Protein AF-A0A6M0G1L9-F1 (afdb_monomer)

pLDDT: mean 76.43, std 18.0, range [28.03, 91.69]

Foldseek 3Di:
DDDDDDDDDPDPPQAEDEDDDLPDDAPVNSLCCLQPVDAANHEYEEEAPVSRDDLVCLQCVVVSVVVSCVNRNYHYDYDHPDCSNCPVVCVPDDDDDDDDD

Solvent-accessible surface area (backbone atoms only — not comparable to full-atom values): 6478 Å² total; per-residue (Å²): 143,88,85,87,83,91,80,96,66,104,60,93,70,68,44,72,47,82,58,61,70,86,78,77,61,50,61,71,60,52,53,47,43,58,69,73,69,52,61,66,55,20,42,34,39,37,42,47,63,63,85,48,44,57,73,79,48,29,52,49,42,57,59,55,51,58,51,45,31,71,74,43,47,38,46,80,49,74,50,73,88,52,63,56,43,48,65,91,49,61,90,79,60,79,86,87,76,74,84,87,124

Structure (mmCIF, N/CA/C/O backbone):
data_AF-A0A6M0G1L9-F1
#
_entry.id   AF-A0A6M0G1L9-F1
#
loop_
_atom_site.group_PDB
_atom_site.id
_atom_site.type_symbol
_atom_site.label_atom_id
_atom_site.label_alt_id
_atom_site.label_comp_id
_atom_site.label_asym_id
_atom_site.label_entity_id
_atom_site.label_seq_id
_atom_site.pdbx_PDB_ins_code
_atom_site.Cartn_x
_atom_site.Cartn_y
_atom_site.Cartn_z
_atom_site.occupancy
_atom_site.B_iso_or_equiv
_atom_site.auth_seq_id
_atom_site.auth_comp_id
_atom_site.auth_asym_id
_atom_site.auth_atom_id
_atom_site.pdbx_PDB_model_num
ATOM 1 N N . LEU A 1 1 ? -16.594 11.998 -11.268 1.00 33.12 1 LEU A N 1
ATOM 2 C CA . LEU A 1 1 ? -18.010 12.161 -10.863 1.00 33.12 1 LEU A CA 1
ATOM 3 C C . LEU A 1 1 ? -18.470 10.859 -10.223 1.00 33.12 1 LEU A C 1
ATOM 5 O O . LEU A 1 1 ? -18.814 9.957 -10.966 1.00 33.12 1 LEU A O 1
ATOM 9 N N . PHE A 1 2 ? -18.453 10.742 -8.897 1.00 28.03 2 PHE A N 1
ATOM 10 C CA . PHE A 1 2 ? -19.457 9.950 -8.180 1.00 28.03 2 PHE A CA 1
ATOM 11 C C . PHE A 1 2 ? -19.496 10.394 -6.714 1.00 28.03 2 PHE A C 1
ATOM 13 O O . PHE A 1 2 ? -18.460 10.549 -6.075 1.00 28.03 2 PHE A O 1
ATOM 20 N N . TRP A 1 3 ? -20.708 10.670 -6.243 1.00 29.06 3 TRP A N 1
ATOM 21 C CA . TRP A 1 3 ? -21.085 11.037 -4.882 1.00 29.06 3 TRP A CA 1
ATOM 22 C C . TRP A 1 3 ? -22.012 9.937 -4.386 1.00 29.06 3 TRP A C 1
ATOM 24 O O . TRP A 1 3 ? -22.927 9.576 -5.123 1.00 29.06 3 TRP A O 1
ATOM 34 N N . LEU A 1 4 ? -21.819 9.448 -3.163 1.00 39.53 4 LEU A N 1
ATOM 35 C CA . LEU A 1 4 ? -22.878 8.798 -2.396 1.00 39.53 4 LEU A CA 1
ATOM 36 C C . LEU A 1 4 ? -22.671 9.120 -0.916 1.00 39.53 4 LEU A C 1
ATOM 38 O O . LEU A 1 4 ? -21.708 8.682 -0.295 1.00 39.53 4 LEU A O 1
ATOM 42 N N . ALA A 1 5 ? -23.588 9.927 -0.388 1.00 45.31 5 ALA A N 1
ATOM 43 C CA . ALA A 1 5 ? -23.788 10.126 1.035 1.00 45.31 5 ALA A CA 1
ATOM 44 C C . ALA A 1 5 ? -24.991 9.298 1.525 1.00 45.31 5 ALA A C 1
ATOM 46 O O . ALA A 1 5 ? -25.953 9.120 0.782 1.00 45.31 5 ALA A O 1
ATOM 47 N N . SER A 1 6 ? -24.904 8.932 2.809 1.00 47.38 6 SER A N 1
ATOM 48 C CA . SER A 1 6 ? -25.958 8.694 3.815 1.00 47.38 6 SER A CA 1
ATOM 49 C C . SER A 1 6 ? -26.863 7.446 3.775 1.00 47.38 6 SER A C 1
ATOM 51 O O . SER A 1 6 ? -27.425 7.058 2.756 1.00 47.38 6 SER A O 1
ATOM 53 N N . GLY A 1 7 ? -27.095 6.898 4.982 1.00 35.69 7 GLY A N 1
ATOM 54 C CA . GLY A 1 7 ? -28.286 6.117 5.344 1.00 35.69 7 GLY A CA 1
ATOM 55 C C . GLY A 1 7 ? -28.016 4.954 6.305 1.00 35.69 7 GLY A C 1
ATOM 56 O O . GLY A 1 7 ? -27.474 3.941 5.883 1.00 35.69 7 GLY A O 1
ATOM 57 N N . GLU A 1 8 ? -28.430 5.089 7.571 1.00 57.12 8 GLU A N 1
ATOM 58 C CA . GLU A 1 8 ? -28.398 4.065 8.631 1.00 57.12 8 GLU A CA 1
ATOM 59 C C . GLU A 1 8 ? -29.246 2.823 8.285 1.00 57.12 8 GLU A C 1
ATOM 61 O O . GLU A 1 8 ? -30.438 2.944 8.010 1.00 57.12 8 GLU A O 1
ATOM 66 N N . SER A 1 9 ? -28.658 1.624 8.349 1.00 32.81 9 SER A N 1
ATOM 67 C CA . SER A 1 9 ? -29.314 0.306 8.487 1.00 32.81 9 SER A CA 1
ATOM 68 C C . SER A 1 9 ? -28.224 -0.743 8.695 1.00 32.81 9 SER A C 1
ATOM 70 O O . SER A 1 9 ? -27.323 -0.804 7.882 1.00 32.81 9 SER A O 1
ATOM 72 N N . ALA A 1 10 ? -28.264 -1.571 9.742 1.00 39.06 10 ALA A N 1
ATOM 73 C CA . ALA A 1 10 ? -27.221 -2.558 10.067 1.00 39.06 10 ALA A CA 1
ATOM 74 C C . ALA A 1 10 ? -26.870 -3.522 8.904 1.00 39.06 10 ALA A C 1
ATOM 76 O O . ALA A 1 10 ? -27.383 -4.632 8.801 1.00 39.06 10 ALA A O 1
ATOM 77 N N . HIS A 1 11 ? -25.967 -3.076 8.042 1.00 34.41 11 HIS A N 1
ATOM 78 C CA . HIS A 1 11 ? -25.309 -3.763 6.947 1.00 34.41 11 HIS A CA 1
ATOM 79 C C . HIS A 1 11 ? -23.815 -3.516 7.167 1.00 34.41 11 HIS A C 1
ATOM 81 O O . HIS A 1 11 ? -23.433 -2.462 7.673 1.00 34.41 11 HIS A O 1
ATOM 87 N N . ALA A 1 12 ? -22.952 -4.480 6.850 1.00 36.31 12 ALA A N 1
ATOM 88 C CA . ALA A 1 12 ? -21.514 -4.236 6.848 1.00 36.31 12 ALA A CA 1
ATOM 89 C C . ALA A 1 12 ? -21.206 -3.229 5.726 1.00 36.31 12 ALA A C 1
ATOM 91 O O . ALA A 1 12 ? -20.981 -3.614 4.582 1.00 36.31 12 ALA A O 1
ATOM 92 N N . TYR A 1 13 ? -21.302 -1.935 6.030 1.00 41.44 13 TYR A N 1
ATOM 93 C CA . TYR A 1 13 ? -20.854 -0.875 5.145 1.00 41.44 13 TYR A CA 1
ATOM 94 C C . TYR A 1 13 ? -19.336 -0.989 5.088 1.00 41.44 13 TYR A C 1
ATOM 96 O O . TYR A 1 13 ? -18.653 -0.677 6.059 1.00 41.44 13 TYR A O 1
ATOM 104 N N . ILE A 1 14 ? -18.806 -1.485 3.970 1.00 51.44 14 ILE A N 1
ATOM 105 C CA . ILE A 1 14 ? -17.415 -1.202 3.633 1.00 51.44 14 ILE A CA 1
ATOM 106 C C . ILE A 1 14 ? -17.425 0.277 3.275 1.00 51.44 14 ILE A C 1
ATOM 108 O O . ILE A 1 14 ? -17.934 0.662 2.220 1.00 51.44 14 ILE A O 1
ATOM 112 N N . ASN A 1 15 ? -16.942 1.110 4.190 1.00 57.97 15 ASN A N 1
ATOM 113 C CA . ASN A 1 15 ? -16.650 2.491 3.857 1.00 57.97 15 ASN A CA 1
ATOM 114 C C . ASN A 1 15 ? -15.612 2.445 2.733 1.00 57.97 15 ASN A C 1
ATOM 116 O O . ASN A 1 15 ? -14.578 1.799 2.868 1.00 57.97 15 ASN A O 1
ATOM 120 N N . VAL A 1 16 ? -15.911 3.054 1.589 1.00 58.00 16 VAL A N 1
ATOM 121 C CA . VAL A 1 16 ? -14.949 3.170 0.491 1.00 58.00 16 VAL A CA 1
ATOM 122 C C . VAL A 1 16 ? -14.489 4.612 0.473 1.00 58.00 16 VAL A C 1
ATOM 124 O O . VAL A 1 16 ? -15.278 5.512 0.182 1.00 58.00 16 VAL A O 1
ATOM 127 N N . SER A 1 17 ? -13.221 4.830 0.806 1.00 64.44 17 SER A N 1
ATOM 128 C CA . SER A 1 17 ? -12.604 6.149 0.731 1.00 64.44 17 SER A CA 1
ATOM 129 C C . SER A 1 17 ? -11.682 6.194 -0.478 1.00 64.44 17 SER 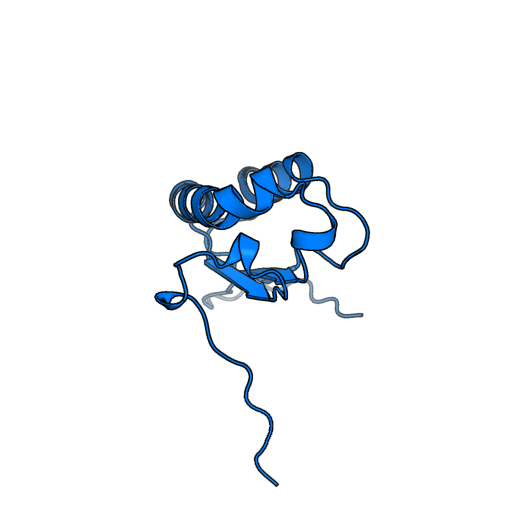A C 1
ATOM 131 O O . SER A 1 17 ? -10.765 5.384 -0.615 1.00 64.44 17 SER A O 1
ATOM 133 N N . PHE A 1 18 ? -11.950 7.131 -1.384 1.00 60.72 18 PHE A N 1
ATOM 134 C CA . PHE A 1 18 ? -11.111 7.347 -2.554 1.00 60.72 18 PHE A CA 1
ATOM 135 C C . PHE A 1 18 ? -10.009 8.333 -2.177 1.00 60.72 18 PHE A C 1
ATOM 137 O O . PHE A 1 18 ? -10.254 9.536 -2.063 1.00 60.72 18 PHE A O 1
ATOM 144 N N . ILE A 1 19 ? -8.804 7.818 -1.950 1.00 60.09 19 ILE A N 1
ATOM 145 C CA . ILE A 1 19 ? -7.638 8.630 -1.616 1.00 60.09 19 ILE A CA 1
ATOM 146 C C . ILE A 1 19 ? -6.706 8.548 -2.819 1.00 60.09 19 ILE A C 1
ATOM 148 O O . ILE A 1 19 ? -5.854 7.673 -2.885 1.00 60.09 19 ILE A O 1
ATOM 152 N N . VAL A 1 20 ? -6.904 9.508 -3.735 1.00 61.16 20 VAL A N 1
ATOM 153 C CA . VAL A 1 20 ? -6.020 9.964 -4.833 1.00 61.16 20 VAL A CA 1
ATOM 154 C C . VAL A 1 20 ? -6.631 9.831 -6.233 1.00 61.16 20 VAL A C 1
ATOM 156 O O . VAL A 1 20 ? -7.002 8.766 -6.705 1.00 61.16 20 VAL A O 1
ATOM 159 N N . THR A 1 21 ? -6.639 10.976 -6.914 1.00 54.03 21 THR A N 1
ATOM 160 C CA . THR A 1 21 ? -6.483 11.139 -8.369 1.00 54.03 21 THR A CA 1
ATOM 161 C C . THR A 1 21 ? -5.116 11.795 -8.601 1.00 54.03 21 THR A C 1
ATOM 163 O O . THR A 1 21 ? -4.739 12.631 -7.779 1.00 54.03 21 THR A O 1
ATOM 166 N N . CYS A 1 22 ? -4.426 11.474 -9.706 1.00 54.19 22 CYS A N 1
ATOM 167 C CA . CYS A 1 22 ? -3.014 11.743 -10.072 1.00 54.19 22 CYS A CA 1
ATOM 168 C C . CYS A 1 22 ? -2.449 13.182 -9.949 1.00 54.19 22 CYS A C 1
ATOM 170 O O . CYS A 1 22 ? -1.351 13.466 -10.423 1.00 54.19 22 CYS A O 1
ATOM 172 N N . ILE A 1 23 ? -3.155 14.133 -9.340 1.00 56.50 23 ILE A N 1
ATOM 173 C CA . ILE A 1 23 ? -2.761 15.540 -9.278 1.00 56.50 23 ILE A CA 1
ATOM 174 C C . ILE A 1 23 ? -2.389 15.883 -7.827 1.00 56.50 23 ILE A C 1
ATOM 176 O O . ILE A 1 23 ? -3.173 16.440 -7.069 1.00 56.50 23 ILE A O 1
ATOM 180 N N . GLN A 1 24 ? -1.143 15.544 -7.475 1.00 56.44 24 GLN A N 1
ATOM 181 C CA . GLN A 1 24 ? -0.337 16.160 -6.406 1.00 56.44 24 GLN A CA 1
ATOM 182 C C . GLN A 1 24 ? -0.725 15.874 -4.939 1.00 56.44 24 GLN A C 1
ATOM 184 O O . GLN A 1 24 ? -0.957 16.807 -4.169 1.00 56.44 24 GLN A O 1
ATOM 189 N N . ILE A 1 25 ? -0.668 14.614 -4.489 1.00 58.44 25 ILE A N 1
ATOM 190 C CA . ILE A 1 25 ? -0.555 14.331 -3.04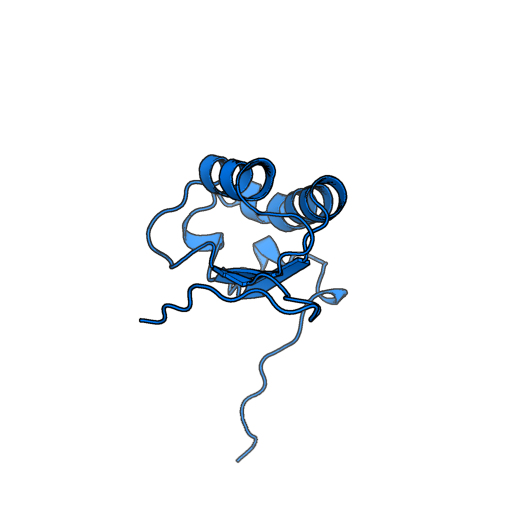3 1.00 58.44 25 ILE A CA 1
ATOM 191 C C . ILE A 1 25 ? 0.908 14.072 -2.671 1.00 58.44 25 ILE A C 1
ATOM 193 O O . ILE A 1 25 ? 1.506 13.115 -3.143 1.00 58.44 25 ILE A O 1
ATOM 197 N N . VAL A 1 26 ? 1.480 14.907 -1.801 1.00 70.75 26 VAL A N 1
ATOM 198 C CA . VAL A 1 26 ? 2.805 14.681 -1.190 1.00 70.75 26 VAL A CA 1
ATOM 199 C C . VAL A 1 26 ? 2.685 13.554 -0.155 1.00 70.75 26 VAL A C 1
ATOM 201 O O . VAL A 1 26 ? 1.718 13.559 0.604 1.00 70.75 26 VAL A O 1
ATOM 204 N N . GLU A 1 27 ? 3.648 12.627 -0.091 1.00 71.69 27 GLU A N 1
ATOM 205 C CA . GLU A 1 27 ? 3.640 11.437 0.795 1.00 71.69 27 GLU A C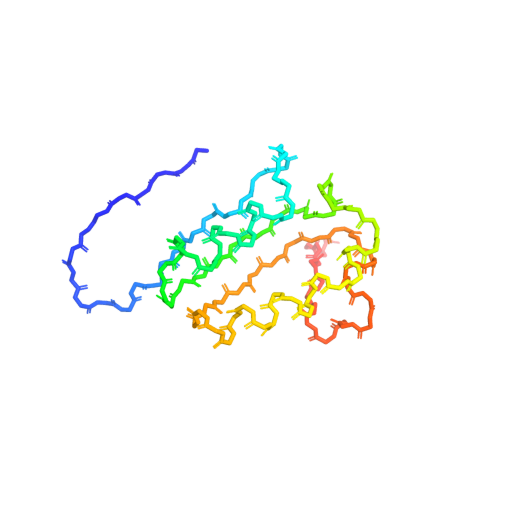A 1
ATOM 206 C C . GLU A 1 27 ? 3.089 11.714 2.206 1.00 71.69 27 GLU A C 1
ATOM 208 O O . GLU A 1 27 ? 2.161 11.051 2.662 1.00 71.69 27 GLU A O 1
ATOM 213 N N . LEU A 1 28 ? 3.586 12.763 2.870 1.00 79.69 28 LEU A N 1
ATOM 214 C CA . LEU A 1 28 ? 3.187 13.119 4.233 1.00 79.69 28 LEU A CA 1
ATOM 215 C C . LEU A 1 28 ? 1.684 13.414 4.377 1.00 79.69 28 LEU A C 1
ATOM 217 O O . LEU A 1 28 ? 1.085 13.098 5.404 1.00 79.69 28 LEU A O 1
ATOM 221 N N . ILE A 1 29 ? 1.072 14.021 3.359 1.00 82.12 29 ILE A N 1
ATOM 222 C CA . ILE A 1 29 ? -0.364 14.324 3.358 1.00 82.12 29 ILE A CA 1
ATOM 223 C C . ILE A 1 29 ? -1.157 13.025 3.221 1.00 82.12 29 ILE A C 1
ATOM 225 O O . ILE A 1 29 ? -2.130 12.838 3.943 1.00 82.12 29 ILE A O 1
ATOM 229 N N . MET A 1 30 ? -0.714 12.105 2.356 1.00 81.50 30 MET A N 1
ATOM 230 C CA . MET A 1 30 ? -1.350 10.794 2.208 1.00 81.50 30 MET A CA 1
ATOM 231 C C . MET A 1 30 ? -1.313 10.014 3.526 1.00 81.50 30 MET A C 1
ATOM 233 O O . MET A 1 30 ? -2.349 9.548 3.992 1.00 81.50 30 MET A O 1
ATOM 237 N N . LEU A 1 31 ? -0.142 9.945 4.165 1.00 83.94 31 LEU A N 1
ATOM 238 C CA . LEU A 1 31 ? 0.034 9.284 5.460 1.00 83.94 31 LEU A CA 1
ATOM 239 C C . LEU A 1 31 ? -0.885 9.887 6.530 1.00 83.94 31 LEU A C 1
ATOM 241 O O . LEU A 1 31 ? -1.519 9.156 7.288 1.00 83.94 31 LEU A O 1
ATOM 245 N N . TYR A 1 32 ? -0.996 11.218 6.573 1.00 85.19 32 TYR A N 1
ATOM 246 C CA . TYR A 1 32 ? -1.882 11.906 7.509 1.00 85.19 32 TYR A CA 1
ATOM 247 C C . TYR A 1 32 ? -3.363 11.562 7.282 1.00 85.19 32 TYR A C 1
ATOM 249 O O . TYR A 1 32 ? -4.077 11.279 8.244 1.00 85.19 32 TYR A O 1
ATOM 257 N N . GLU A 1 33 ? -3.829 11.563 6.030 1.00 83.75 33 GLU A N 1
ATOM 258 C CA . GLU A 1 33 ? -5.212 11.195 5.701 1.00 83.75 33 GLU A CA 1
ATOM 259 C C . GLU A 1 33 ? -5.503 9.743 6.113 1.00 83.75 33 GLU A C 1
ATOM 261 O O . GLU A 1 33 ? -6.489 9.490 6.809 1.00 83.75 33 GLU A O 1
ATOM 266 N N . LEU A 1 34 ? -4.610 8.810 5.762 1.00 84.38 34 LEU A N 1
ATOM 267 C CA . LEU A 1 34 ? -4.753 7.385 6.075 1.00 84.38 34 LEU A CA 1
ATOM 268 C C . LEU A 1 34 ? -4.771 7.104 7.581 1.00 84.38 34 LEU A C 1
ATOM 270 O O . LEU A 1 34 ? -5.541 6.266 8.036 1.00 84.38 34 LEU A O 1
ATOM 274 N N . LEU A 1 35 ? -3.930 7.794 8.355 1.00 85.44 35 LEU A N 1
ATOM 275 C CA . LEU A 1 35 ? -3.795 7.542 9.791 1.00 85.44 35 LEU A CA 1
ATOM 276 C C . LEU A 1 35 ? -4.866 8.230 10.640 1.00 85.44 35 LEU A C 1
ATOM 278 O O . LEU A 1 35 ? -5.224 7.707 11.693 1.00 85.44 35 LEU A O 1
ATOM 282 N N . PHE A 1 36 ? -5.335 9.415 10.238 1.00 84.38 36 PHE A N 1
ATOM 283 C CA . PHE A 1 36 ? -6.138 10.268 11.125 1.00 84.38 36 PHE A CA 1
ATOM 284 C C . PHE A 1 36 ? -7.530 10.615 10.606 1.00 84.38 36 PHE A C 1
ATOM 286 O O . PHE A 1 36 ? -8.358 11.067 11.398 1.00 84.38 36 PHE A O 1
ATOM 293 N N . LYS A 1 37 ? -7.798 10.456 9.307 1.00 81.12 37 LYS A N 1
ATOM 294 C CA . LYS A 1 37 ? -9.093 10.827 8.714 1.00 81.12 37 LYS A CA 1
ATOM 295 C C . LYS A 1 37 ? -9.895 9.646 8.200 1.00 81.12 37 LYS A C 1
ATOM 297 O O . LYS A 1 37 ? -11.117 9.749 8.133 1.00 81.12 37 LYS A O 1
ATOM 302 N N . VAL A 1 38 ? -9.235 8.551 7.839 1.00 82.00 38 VAL A N 1
ATOM 303 C CA . VAL A 1 38 ? -9.915 7.327 7.423 1.00 82.00 38 VAL A CA 1
ATOM 304 C C . VAL A 1 38 ? -10.499 6.618 8.640 1.00 82.00 38 VAL A C 1
ATOM 306 O O . VAL A 1 38 ? -9.812 6.385 9.631 1.00 82.00 38 VAL A O 1
ATOM 309 N N . GLU A 1 39 ? -11.784 6.277 8.564 1.00 83.56 39 GLU A N 1
ATOM 310 C CA . GLU A 1 39 ? -12.432 5.463 9.587 1.00 83.56 39 GLU A CA 1
ATOM 311 C C . GLU A 1 39 ? -11.924 4.011 9.520 1.00 83.56 39 GLU A C 1
ATOM 313 O O . GLU A 1 39 ? -11.670 3.504 8.422 1.00 83.56 39 GLU A O 1
ATOM 318 N N . PRO A 1 40 ? -11.825 3.298 10.652 1.00 84.75 40 PRO A N 1
ATOM 319 C CA . PRO A 1 40 ? -11.533 1.867 10.646 1.00 84.75 40 PRO A CA 1
ATOM 320 C C . PRO A 1 40 ? -12.511 1.080 9.762 1.00 84.75 40 PRO A C 1
ATOM 322 O O . PRO A 1 40 ? -13.681 1.445 9.627 1.00 84.75 40 PRO A O 1
ATOM 325 N N . LYS A 1 41 ? -12.044 -0.041 9.209 1.00 85.75 41 LYS A N 1
ATOM 326 C CA . LYS A 1 41 ? -12.759 -0.944 8.286 1.00 85.75 41 LYS A CA 1
ATOM 327 C C . LYS A 1 41 ? -13.151 -0.288 6.964 1.00 85.75 41 LYS A C 1
ATOM 329 O O . LYS A 1 41 ? -14.182 -0.612 6.370 1.00 85.75 41 LYS A O 1
ATOM 334 N N . THR A 1 42 ? -12.319 0.644 6.512 1.00 85.38 42 THR A N 1
ATOM 335 C CA . THR A 1 42 ? -12.460 1.308 5.217 1.00 85.38 42 THR A CA 1
ATOM 336 C C . THR A 1 42 ? -11.578 0.627 4.177 1.00 85.38 42 THR A C 1
ATOM 338 O O . THR A 1 42 ? -10.417 0.325 4.448 1.00 85.38 42 THR A O 1
ATOM 341 N N . LEU A 1 43 ? -12.117 0.440 2.972 1.00 87.75 43 LEU A N 1
ATOM 342 C CA . LEU A 1 43 ? -11.341 0.122 1.778 1.00 87.75 43 LEU A CA 1
ATOM 343 C C . LEU A 1 43 ? -10.849 1.422 1.139 1.00 87.75 43 LEU A C 1
ATOM 345 O O . LEU A 1 43 ? -11.646 2.260 0.705 1.00 87.75 43 LEU A O 1
ATOM 349 N N . VAL A 1 44 ? -9.534 1.568 1.057 1.00 87.12 44 VAL A N 1
ATOM 350 C CA . VAL A 1 44 ? -8.862 2.689 0.411 1.00 87.12 44 VAL A CA 1
ATOM 351 C C . VAL A 1 44 ? -8.399 2.282 -0.980 1.00 87.12 44 VAL A C 1
ATOM 353 O O . VAL A 1 44 ? -7.736 1.259 -1.150 1.00 87.12 44 VAL A O 1
ATOM 356 N N . LEU A 1 45 ? -8.736 3.101 -1.974 1.00 87.75 45 LEU A N 1
ATOM 357 C CA . LEU A 1 45 ? -8.291 2.935 -3.357 1.00 87.75 45 LEU A CA 1
ATOM 358 C C . LEU A 1 45 ? -7.225 3.983 -3.685 1.00 87.75 45 LEU A C 1
ATOM 360 O O . LEU A 1 45 ? -7.484 5.171 -3.490 1.00 87.75 45 LEU A O 1
ATOM 364 N N . ILE A 1 46 ? -6.063 3.539 -4.173 1.00 86.69 46 ILE A N 1
ATOM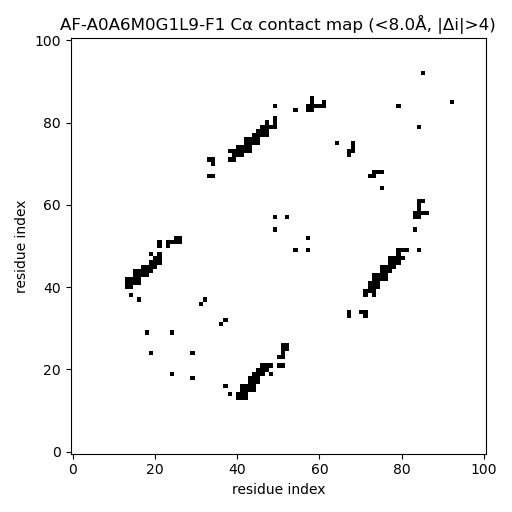 365 C CA . ILE A 1 46 ? -4.924 4.390 -4.557 1.00 86.69 46 ILE A CA 1
ATOM 366 C C . ILE A 1 46 ? -4.586 4.144 -6.033 1.00 86.69 46 ILE A C 1
ATOM 368 O O . ILE A 1 46 ? -4.416 2.997 -6.443 1.00 86.69 46 ILE A O 1
ATOM 372 N N . ASP A 1 47 ? -4.459 5.210 -6.819 1.00 86.00 47 ASP A N 1
ATOM 373 C CA . ASP A 1 47 ? -4.125 5.147 -8.247 1.00 86.00 47 ASP A CA 1
ATOM 374 C C . ASP A 1 47 ? -2.859 5.965 -8.550 1.00 86.00 47 ASP A C 1
ATOM 376 O O . ASP A 1 47 ? -2.721 7.090 -8.062 1.00 86.00 47 ASP A O 1
ATOM 380 N N . GLU A 1 48 ? -1.933 5.374 -9.309 1.00 86.81 48 GLU A N 1
ATOM 381 C CA . GLU A 1 48 ? -0.623 5.925 -9.713 1.00 86.81 48 GLU A CA 1
ATOM 382 C C . GLU A 1 48 ? 0.157 6.687 -8.608 1.00 86.81 48 GLU A C 1
ATOM 384 O O . GLU A 1 48 ? 0.569 7.841 -8.803 1.00 86.81 48 GLU A O 1
ATOM 389 N N . PRO A 1 49 ? 0.404 6.078 -7.430 1.00 86.12 49 PRO A N 1
ATOM 390 C CA . PRO A 1 49 ? 1.105 6.746 -6.328 1.00 86.12 49 PRO A CA 1
ATOM 391 C C . PRO A 1 49 ? 2.551 7.152 -6.664 1.00 86.12 49 PRO A C 1
ATOM 393 O O . PRO A 1 49 ? 3.097 8.072 -6.059 1.00 86.12 49 PRO A O 1
ATOM 396 N N . GLU A 1 50 ? 3.187 6.512 -7.646 1.00 88.50 50 GLU A N 1
ATOM 397 C CA . GLU A 1 50 ? 4.554 6.810 -8.081 1.00 88.50 50 GLU A CA 1
ATOM 398 C C . GLU A 1 50 ? 4.744 8.227 -8.636 1.00 88.50 50 GLU A C 1
ATOM 400 O O . GLU A 1 50 ? 5.854 8.758 -8.573 1.00 88.50 50 GLU A O 1
ATOM 405 N N . LEU A 1 51 ? 3.682 8.861 -9.150 1.00 83.44 51 LEU A N 1
ATOM 406 C CA . LEU A 1 51 ? 3.772 10.190 -9.760 1.00 83.44 51 LEU A CA 1
ATOM 407 C C . LEU A 1 51 ? 4.077 11.294 -8.744 1.00 83.44 51 LEU A C 1
ATOM 409 O O . LEU A 1 51 ? 4.531 12.375 -9.127 1.00 83.44 51 LEU A O 1
ATOM 413 N N . SER A 1 52 ? 3.839 11.040 -7.456 1.00 81.38 52 SER A N 1
ATOM 414 C CA . SER A 1 52 ? 4.069 12.009 -6.387 1.00 81.38 52 SER A CA 1
ATOM 415 C C . SER A 1 52 ? 5.135 11.593 -5.367 1.00 81.38 52 SER A C 1
ATOM 417 O O . SER A 1 52 ? 5.442 12.375 -4.462 1.00 81.38 52 SER A O 1
ATOM 419 N N . LEU A 1 53 ? 5.743 10.411 -5.532 1.00 83.50 53 LEU A N 1
ATOM 420 C CA . LEU A 1 53 ? 6.769 9.865 -4.640 1.00 83.50 53 LEU A CA 1
ATOM 421 C C . LEU A 1 53 ? 8.174 9.982 -5.238 1.00 83.50 53 LEU A C 1
ATOM 423 O O . LEU A 1 53 ? 8.426 9.614 -6.387 1.00 83.50 53 LEU A O 1
ATOM 427 N N . HIS A 1 54 ? 9.131 10.415 -4.412 1.00 86.62 54 HIS A N 1
ATOM 428 C CA . HIS A 1 54 ? 10.548 10.259 -4.733 1.00 86.62 54 HIS A CA 1
ATOM 429 C C . HIS A 1 54 ? 10.903 8.763 -4.816 1.00 86.62 54 HIS A C 1
ATOM 431 O O . HIS A 1 54 ? 10.367 7.960 -4.058 1.00 86.62 54 HIS A O 1
ATOM 437 N N . VAL A 1 55 ? 11.842 8.375 -5.686 1.00 85.75 55 VAL A N 1
ATOM 438 C CA . VAL A 1 55 ? 12.130 6.953 -5.971 1.00 85.75 55 VAL A CA 1
ATOM 439 C C . VAL A 1 55 ? 12.496 6.141 -4.720 1.00 85.75 55 VAL A C 1
ATOM 441 O O . VAL A 1 55 ? 12.075 5.004 -4.569 1.00 85.75 55 VAL A O 1
ATOM 444 N N . GLY A 1 56 ? 13.220 6.744 -3.770 1.00 87.44 56 GLY A N 1
ATOM 445 C CA . GLY A 1 56 ? 13.560 6.085 -2.502 1.00 87.44 56 GLY A CA 1
ATOM 446 C C . GLY A 1 56 ? 12.344 5.771 -1.623 1.00 87.44 56 GLY A C 1
ATOM 447 O O . GLY A 1 56 ? 12.388 4.828 -0.844 1.00 87.44 56 GLY A O 1
ATOM 448 N N . TRP A 1 57 ? 11.262 6.534 -1.765 1.00 87.31 57 TRP A N 1
ATOM 449 C CA . TRP A 1 57 ? 10.005 6.301 -1.057 1.00 87.31 57 TRP A CA 1
ATOM 450 C C . TRP A 1 57 ? 9.119 5.299 -1.782 1.00 87.31 57 TRP A C 1
ATOM 452 O O . TRP A 1 57 ? 8.436 4.532 -1.123 1.00 87.31 57 TRP A O 1
ATOM 462 N N . GLN A 1 58 ? 9.197 5.218 -3.117 1.00 90.12 58 GLN A N 1
ATOM 463 C CA . GLN A 1 58 ? 8.525 4.152 -3.872 1.00 90.12 58 GLN A CA 1
ATOM 464 C C . GLN A 1 58 ? 8.934 2.768 -3.355 1.00 90.12 58 GLN A C 1
ATOM 466 O O . GLN A 1 58 ? 8.080 1.911 -3.156 1.00 90.12 58 GLN A O 1
ATOM 471 N N . VAL A 1 59 ? 10.220 2.600 -3.035 1.00 89.75 59 VAL A N 1
ATOM 472 C CA . VAL A 1 59 ? 10.753 1.379 -2.425 1.00 89.75 59 VAL A CA 1
ATOM 473 C C . VAL A 1 59 ? 10.093 1.117 -1.059 1.00 89.75 59 VAL A C 1
ATOM 475 O O . VAL A 1 59 ? 9.503 0.065 -0.843 1.00 89.75 59 VAL A O 1
ATOM 478 N N . GLU A 1 60 ? 10.089 2.059 -0.121 1.00 89.94 60 GLU A N 1
ATOM 479 C CA . GLU A 1 60 ? 9.521 1.782 1.213 1.00 89.94 60 GLU A CA 1
ATOM 480 C C . GLU A 1 60 ? 7.975 1.774 1.256 1.00 89.94 60 GLU A C 1
ATOM 482 O O . GLU A 1 60 ? 7.384 1.284 2.218 1.00 89.94 60 GLU A O 1
ATOM 487 N N . PHE A 1 61 ? 7.302 2.208 0.188 1.00 89.31 61 PHE A N 1
ATOM 488 C CA . PHE A 1 61 ? 5.869 2.499 0.188 1.00 89.31 61 PHE A CA 1
ATOM 489 C C . PHE A 1 61 ? 4.971 1.334 0.630 1.00 89.31 61 PHE A C 1
ATOM 491 O O . PHE A 1 61 ? 4.128 1.497 1.512 1.00 89.31 61 PHE A O 1
ATOM 498 N N . ILE A 1 62 ? 5.149 0.129 0.068 1.00 90.75 62 ILE A N 1
ATOM 499 C CA . ILE A 1 62 ? 4.325 -1.039 0.443 1.00 90.75 62 ILE A CA 1
ATOM 500 C C . ILE A 1 62 ? 4.484 -1.367 1.930 1.00 90.75 62 ILE A C 1
ATOM 502 O O . ILE A 1 62 ? 3.516 -1.745 2.590 1.00 90.75 62 ILE A O 1
ATOM 506 N N . LYS A 1 63 ? 5.699 -1.242 2.463 1.00 90.88 63 LYS A N 1
ATOM 507 C CA . LYS A 1 63 ? 5.985 -1.550 3.864 1.00 90.88 63 LYS A CA 1
ATOM 508 C C . LYS A 1 63 ? 5.276 -0.561 4.788 1.00 90.88 63 LYS A C 1
ATOM 510 O O . LYS A 1 63 ? 4.620 -1.005 5.728 1.00 90.88 63 LYS A O 1
ATOM 515 N N . ASP A 1 64 ? 5.315 0.729 4.468 1.00 90.12 64 ASP A N 1
ATOM 516 C CA . ASP A 1 64 ? 4.622 1.762 5.243 1.00 90.12 64 ASP A CA 1
ATOM 517 C C . ASP A 1 64 ? 3.101 1.543 5.227 1.00 90.12 64 ASP A C 1
ATOM 519 O O . ASP A 1 64 ? 2.446 1.555 6.271 1.00 90.12 64 ASP A O 1
ATOM 523 N N . LEU A 1 65 ? 2.528 1.213 4.064 1.00 89.81 65 LEU A N 1
ATOM 524 C CA . LEU A 1 65 ? 1.107 0.864 3.952 1.00 89.81 65 LEU A CA 1
ATOM 525 C C . LEU A 1 65 ? 0.740 -0.396 4.757 1.00 89.81 65 LEU A C 1
ATOM 527 O O . LEU A 1 65 ? -0.325 -0.459 5.376 1.00 89.81 65 LEU A O 1
ATOM 531 N N . GLN A 1 66 ? 1.620 -1.398 4.807 1.00 90.81 66 GLN A N 1
ATOM 532 C CA . GLN A 1 66 ? 1.420 -2.589 5.639 1.00 90.81 66 GLN A CA 1
ATOM 533 C C . GLN A 1 66 ? 1.466 -2.288 7.144 1.00 90.81 66 GLN A C 1
ATOM 535 O O . GLN A 1 66 ? 0.858 -3.014 7.932 1.00 90.81 66 GLN A O 1
ATOM 540 N N . GLU A 1 67 ? 2.198 -1.262 7.570 1.00 91.69 67 GLU A N 1
ATOM 541 C CA . GLU A 1 67 ? 2.174 -0.804 8.961 1.00 91.69 67 GLU A CA 1
ATOM 542 C C . GLU A 1 67 ? 0.878 -0.042 9.257 1.00 91.69 67 GLU A C 1
ATOM 544 O O . GLU A 1 67 ? 0.221 -0.311 10.263 1.00 91.69 67 GLU A O 1
ATOM 549 N N . ILE A 1 68 ? 0.443 0.822 8.339 1.00 89.25 68 ILE A N 1
ATOM 550 C CA . ILE A 1 68 ? -0.788 1.613 8.473 1.00 89.25 68 ILE A CA 1
ATOM 551 C C . ILE A 1 68 ? -2.034 0.727 8.515 1.00 89.25 68 ILE A C 1
ATOM 553 O O . ILE A 1 68 ? -2.864 0.901 9.401 1.00 89.25 68 ILE A O 1
ATOM 557 N N . THR A 1 69 ? -2.149 -0.252 7.615 1.00 89.69 69 THR A N 1
ATOM 558 C CA . THR A 1 69 ? -3.270 -1.219 7.593 1.00 89.69 69 THR A CA 1
ATOM 559 C C . THR A 1 69 ? -3.434 -1.934 8.938 1.00 89.69 69 THR A C 1
ATOM 561 O O . THR A 1 69 ? -4.553 -2.111 9.412 1.00 89.69 69 THR A O 1
ATOM 564 N N . LYS A 1 70 ? -2.323 -2.268 9.613 1.00 88.06 70 LYS A N 1
ATOM 565 C CA . LYS A 1 70 ? -2.329 -2.887 10.951 1.00 88.06 70 LYS A CA 1
ATOM 566 C C . LYS A 1 70 ? -2.686 -1.910 12.068 1.00 88.06 70 LYS A C 1
ATOM 568 O O . LYS A 1 70 ? -3.288 -2.324 13.054 1.00 88.06 70 LYS A O 1
ATOM 573 N N . LEU A 1 71 ? -2.266 -0.651 11.954 1.00 88.81 71 LEU A N 1
ATOM 574 C CA . LEU A 1 71 ? -2.494 0.372 12.977 1.00 88.81 71 LEU A CA 1
ATOM 575 C C . LEU A 1 71 ? -3.920 0.933 12.934 1.00 88.81 71 LEU A C 1
ATOM 577 O O . LEU A 1 71 ? -4.507 1.171 13.987 1.00 88.81 71 LEU A O 1
ATOM 581 N N . ALA A 1 72 ? -4.455 1.146 11.734 1.00 83.56 72 ALA A N 1
ATOM 582 C CA . ALA A 1 72 ? -5.726 1.826 11.496 1.00 83.56 72 ALA A CA 1
ATOM 583 C C . ALA A 1 72 ? -6.885 0.878 11.121 1.00 83.56 72 ALA A C 1
ATOM 585 O O . ALA A 1 72 ? -7.998 1.355 10.915 1.00 83.56 72 ALA A O 1
ATOM 586 N N . ASP A 1 73 ? -6.649 -0.443 11.075 1.00 87.12 73 ASP A N 1
ATOM 587 C CA . ASP A 1 73 ? -7.646 -1.474 10.722 1.00 87.12 73 ASP A CA 1
ATOM 588 C C . ASP A 1 73 ? -8.322 -1.172 9.373 1.00 87.12 73 ASP A C 1
ATOM 590 O O . ASP A 1 73 ? -9.538 -1.038 9.294 1.00 87.12 73 ASP A O 1
ATOM 594 N N . LEU A 1 74 ? -7.527 -0.985 8.315 1.00 87.38 74 LEU A N 1
ATOM 595 C CA . LEU A 1 74 ? -8.006 -0.620 6.975 1.00 87.38 74 LEU A CA 1
ATOM 596 C C . LEU A 1 74 ? -7.474 -1.563 5.894 1.00 87.38 74 LEU A C 1
ATOM 598 O O . LEU A 1 74 ? -6.421 -2.181 6.062 1.00 87.38 74 LEU A O 1
ATOM 602 N N . ASP A 1 75 ? -8.191 -1.621 4.772 1.00 89.31 75 ASP A N 1
ATOM 603 C CA . ASP A 1 75 ? -7.816 -2.380 3.579 1.00 89.31 75 ASP A CA 1
ATOM 604 C C . ASP A 1 75 ? -7.382 -1.422 2.470 1.00 89.31 75 ASP A C 1
ATOM 606 O O . ASP A 1 75 ? -7.972 -0.358 2.293 1.00 89.31 75 ASP A O 1
ATOM 610 N N . ILE A 1 76 ? -6.363 -1.795 1.694 1.00 89.19 76 ILE A N 1
ATOM 611 C CA . ILE A 1 76 ? -5.851 -0.964 0.597 1.00 89.19 76 ILE A CA 1
ATOM 612 C C . ILE A 1 76 ? -5.821 -1.775 -0.694 1.00 89.19 76 ILE A C 1
ATOM 614 O O . ILE A 1 76 ? -5.261 -2.870 -0.735 1.00 89.19 76 ILE A O 1
ATOM 618 N N . LEU A 1 77 ? -6.375 -1.200 -1.760 1.00 90.19 77 LEU A N 1
ATOM 619 C CA . LEU A 1 77 ? -6.223 -1.669 -3.131 1.00 90.19 77 LEU A CA 1
ATOM 620 C C . LEU A 1 77 ? -5.554 -0.571 -3.956 1.00 90.19 77 LEU A C 1
ATOM 622 O O . LEU A 1 77 ? -5.966 0.588 -3.924 1.00 90.19 77 LEU A O 1
ATOM 626 N N . MET A 1 78 ? -4.521 -0.945 -4.702 1.00 89.19 78 MET A N 1
ATOM 627 C CA . MET A 1 7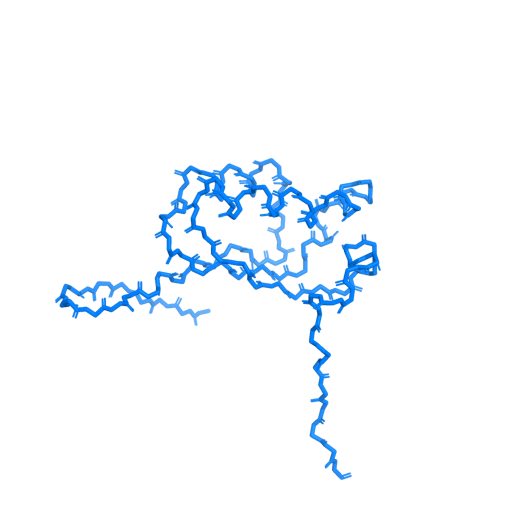8 ? -3.695 -0.005 -5.446 1.00 89.19 78 MET A CA 1
ATOM 628 C C . MET A 1 78 ? -3.520 -0.440 -6.895 1.00 89.19 78 MET A C 1
ATOM 630 O O . MET A 1 78 ? -3.296 -1.621 -7.164 1.00 89.19 78 MET A O 1
ATOM 634 N N . ALA A 1 79 ? -3.560 0.531 -7.803 1.00 89.88 79 ALA A N 1
ATOM 635 C CA . ALA A 1 79 ? -3.058 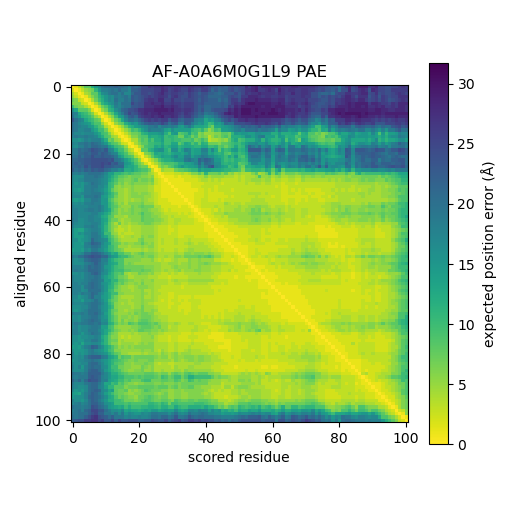0.403 -9.162 1.00 89.88 79 ALA A CA 1
ATOM 636 C C . ALA A 1 79 ? -1.759 1.209 -9.295 1.00 89.88 79 ALA A C 1
ATOM 638 O O . ALA A 1 79 ? -1.684 2.362 -8.877 1.00 89.88 79 ALA A O 1
ATOM 639 N N . THR A 1 80 ? -0.718 0.582 -9.835 1.00 88.69 80 THR A N 1
ATOM 640 C CA . THR A 1 80 ? 0.581 1.222 -10.063 1.00 88.69 80 THR A CA 1
ATOM 641 C C . THR A 1 80 ? 1.215 0.667 -11.330 1.00 88.69 80 THR A C 1
ATOM 643 O O . THR A 1 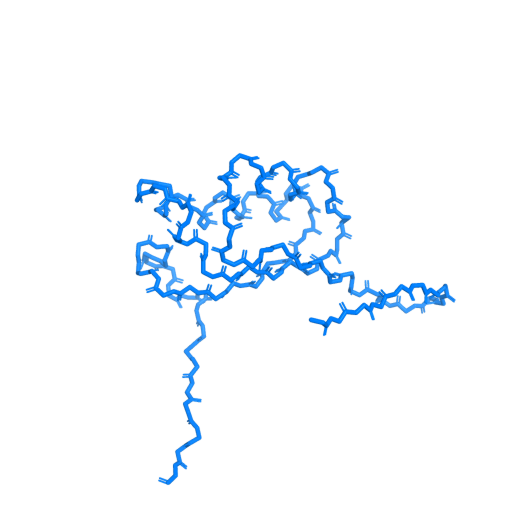80 ? 1.069 -0.515 -11.655 1.00 88.69 80 THR A O 1
ATOM 646 N N . HIS A 1 81 ? 1.928 1.532 -12.041 1.00 88.38 81 HIS A N 1
ATOM 647 C CA . HIS A 1 81 ? 2.789 1.189 -13.162 1.00 88.38 81 HIS A CA 1
ATOM 648 C C . HIS A 1 81 ? 4.260 1.071 -12.746 1.00 88.38 81 HIS A C 1
ATOM 650 O O . HIS A 1 81 ? 5.079 0.664 -13.570 1.00 88.38 81 HIS A O 1
ATOM 656 N N . SER A 1 82 ? 4.612 1.414 -11.500 1.00 89.56 82 SER A N 1
ATOM 657 C CA . SER A 1 82 ? 5.996 1.440 -11.022 1.00 89.56 82 SER A CA 1
ATOM 658 C C . SER A 1 82 ? 6.470 0.072 -10.512 1.00 89.56 82 SER A C 1
ATOM 660 O O . SER A 1 82 ? 5.994 -0.411 -9.477 1.00 89.56 82 SER A O 1
ATOM 662 N N . PRO A 1 83 ? 7.479 -0.547 -11.160 1.00 88.94 83 PRO A N 1
ATOM 663 C CA . PRO A 1 83 ? 8.128 -1.740 -10.625 1.00 88.94 83 PRO A CA 1
ATOM 664 C C . PRO A 1 83 ? 8.862 -1.466 -9.306 1.00 88.94 83 PRO A C 1
ATOM 666 O O . PRO A 1 83 ? 9.002 -2.382 -8.497 1.00 88.94 83 PRO A O 1
ATOM 669 N N . ASP A 1 84 ? 9.306 -0.225 -9.073 1.00 90.69 84 ASP A N 1
ATOM 670 C CA . ASP A 1 84 ? 9.994 0.176 -7.841 1.00 90.69 84 ASP A CA 1
ATOM 671 C C . ASP A 1 84 ? 9.061 0.136 -6.622 1.00 90.69 84 ASP A C 1
ATOM 673 O O . ASP A 1 84 ? 9.531 -0.113 -5.515 1.00 90.69 84 ASP A O 1
ATOM 677 N N . ILE A 1 85 ? 7.747 0.312 -6.822 1.00 89.94 85 ILE A N 1
ATOM 678 C CA . ILE A 1 85 ? 6.738 0.120 -5.770 1.00 89.94 85 ILE A CA 1
ATOM 679 C C . ILE A 1 85 ? 6.517 -1.367 -5.489 1.00 89.94 85 ILE A C 1
ATOM 681 O O . ILE A 1 85 ? 6.519 -1.786 -4.334 1.00 89.94 85 ILE A O 1
ATOM 685 N N . ILE A 1 86 ? 6.350 -2.185 -6.534 1.00 89.88 86 ILE A N 1
ATOM 686 C CA . ILE A 1 86 ? 6.078 -3.627 -6.394 1.00 89.88 86 ILE A CA 1
ATOM 687 C C . ILE A 1 86 ? 7.278 -4.358 -5.774 1.00 89.88 86 ILE A C 1
ATOM 689 O O . ILE A 1 86 ? 7.114 -5.264 -4.951 1.00 89.88 86 ILE A O 1
ATOM 693 N N . GLN A 1 87 ? 8.492 -3.979 -6.176 1.00 87.75 87 G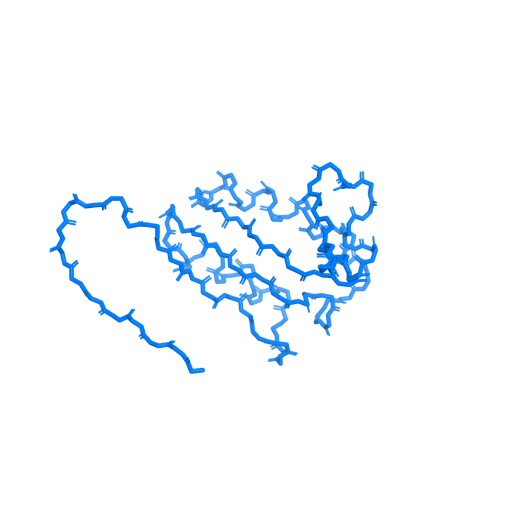LN A N 1
ATOM 694 C CA . GLN A 1 87 ? 9.743 -4.657 -5.844 1.00 87.75 87 GLN A CA 1
ATOM 695 C C . GLN A 1 87 ? 9.651 -6.189 -6.007 1.00 87.75 87 GLN A C 1
ATOM 697 O O . GLN A 1 87 ? 9.428 -6.711 -7.098 1.00 87.75 87 GLN A O 1
ATOM 702 N N . ASN A 1 88 ? 9.818 -6.924 -4.902 1.00 86.00 88 ASN A N 1
ATOM 703 C CA . ASN A 1 88 ? 9.765 -8.379 -4.831 1.00 86.00 88 ASN A CA 1
ATOM 704 C C . ASN A 1 88 ? 8.396 -8.889 -4.353 1.00 86.00 88 ASN A C 1
ATOM 706 O O . ASN A 1 88 ? 8.251 -10.086 -4.110 1.00 86.00 88 ASN A O 1
ATOM 710 N N . ARG A 1 89 ? 7.399 -8.007 -4.194 1.00 85.31 89 ARG A N 1
ATOM 711 C CA . ARG A 1 89 ? 6.072 -8.324 -3.642 1.00 85.31 89 ARG A CA 1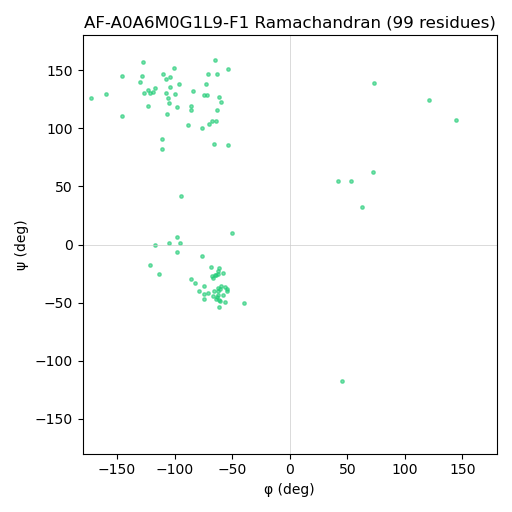
ATOM 712 C C . ARG A 1 89 ? 5.032 -8.644 -4.715 1.00 85.31 89 ARG A C 1
ATOM 714 O O . ARG A 1 89 ? 3.872 -8.253 -4.620 1.00 85.31 89 ARG A O 1
ATOM 721 N N . TRP A 1 90 ? 5.441 -9.409 -5.726 1.00 86.00 90 TRP A N 1
ATOM 722 C CA . TRP A 1 90 ? 4.542 -9.914 -6.772 1.00 86.00 90 TRP A CA 1
ATOM 723 C C . TRP A 1 90 ? 3.442 -10.830 -6.216 1.00 86.00 90 TRP A C 1
ATOM 725 O O . TRP A 1 90 ? 2.395 -10.971 -6.843 1.00 86.00 90 TRP A O 1
ATOM 735 N N . ASP A 1 91 ? 3.637 -11.389 -5.013 1.00 90.50 91 ASP A N 1
ATOM 736 C CA . ASP A 1 91 ? 2.618 -12.130 -4.259 1.00 90.50 91 ASP A CA 1
ATOM 737 C C . ASP A 1 91 ? 1.358 -11.303 -3.967 1.00 90.50 91 ASP A C 1
ATOM 739 O O . ASP A 1 91 ? 0.284 -11.874 -3.793 1.00 90.50 91 ASP A O 1
ATOM 743 N N . LEU A 1 92 ? 1.482 -9.973 -3.937 1.00 87.56 92 LEU A N 1
ATOM 744 C CA . LEU A 1 92 ? 0.378 -9.045 -3.695 1.00 87.56 92 LEU A CA 1
ATOM 745 C C . LEU A 1 92 ? -0.249 -8.494 -4.983 1.00 87.56 92 LEU A C 1
ATOM 747 O O . LEU A 1 92 ? -1.148 -7.660 -4.911 1.00 87.56 92 LEU A O 1
ATOM 751 N N . THR A 1 93 ? 0.223 -8.919 -6.157 1.00 89.31 93 THR A N 1
ATOM 752 C CA . THR A 1 93 ? -0.195 -8.340 -7.439 1.00 89.31 93 THR A CA 1
ATOM 753 C C . THR A 1 93 ? -1.177 -9.236 -8.180 1.00 89.31 93 THR A C 1
ATOM 755 O O . THR A 1 93 ? -1.072 -10.462 -8.164 1.00 89.31 93 THR A O 1
ATOM 758 N N . VAL A 1 94 ? -2.125 -8.607 -8.872 1.00 90.06 94 VAL A N 1
ATOM 759 C CA . VAL A 1 94 ? -3.008 -9.271 -9.830 1.00 90.06 94 VAL A CA 1
ATOM 760 C C . VAL A 1 94 ? -2.849 -8.562 -11.165 1.00 90.06 94 VAL A C 1
ATOM 762 O O . VAL A 1 94 ? -3.104 -7.365 -11.274 1.00 90.06 94 VAL A O 1
ATOM 765 N N . GLU A 1 95 ? -2.412 -9.300 -12.182 1.00 85.62 95 GLU A N 1
ATOM 766 C CA . GLU A 1 95 ? -2.272 -8.769 -13.535 1.00 85.62 95 GLU A CA 1
ATOM 767 C C . GLU A 1 95 ? -3.651 -8.556 -14.173 1.00 85.62 95 GLU A C 1
ATOM 769 O O . GLU A 1 95 ? -4.483 -9.468 -14.222 1.00 85.62 95 GLU A O 1
ATOM 774 N N . LEU A 1 96 ? -3.882 -7.354 -14.704 1.00 84.06 96 LEU A N 1
ATOM 775 C CA . LEU A 1 96 ? -5.066 -7.058 -15.503 1.00 84.06 96 LEU A CA 1
ATOM 776 C C . LEU A 1 96 ? -4.890 -7.657 -16.900 1.00 84.06 96 LEU A C 1
ATOM 778 O O . LEU A 1 96 ? -4.214 -7.093 -17.758 1.00 84.06 96 LEU A O 1
ATOM 782 N N . LYS A 1 97 ? -5.514 -8.811 -17.137 1.00 83.38 97 LYS A N 1
ATOM 783 C CA . LYS A 1 97 ? -5.558 -9.426 -18.466 1.00 83.38 97 LYS A CA 1
ATOM 784 C C . LYS A 1 97 ? -6.700 -8.834 -19.285 1.00 83.38 97 LYS A C 1
ATOM 786 O O . LYS A 1 97 ? -7.830 -8.732 -18.808 1.00 83.38 97 LYS A O 1
ATOM 791 N N . GLY A 1 98 ? -6.399 -8.453 -20.524 1.00 79.75 98 GLY A N 1
ATOM 792 C CA . GLY A 1 98 ? -7.420 -8.092 -21.503 1.00 79.75 98 GLY A CA 1
ATOM 793 C C . GLY A 1 98 ? -8.296 -9.294 -21.858 1.00 79.75 98 GLY A C 1
ATOM 794 O O . GLY A 1 98 ? -7.895 -10.443 -21.677 1.00 79.75 98 GLY A O 1
ATOM 795 N N . ILE A 1 99 ? -9.498 -9.030 -22.371 1.00 82.00 99 ILE A N 1
ATOM 796 C CA . ILE A 1 99 ? -10.342 -10.083 -22.944 1.00 82.00 99 ILE A CA 1
ATOM 797 C C . ILE A 1 99 ? -9.594 -10.644 -24.155 1.00 82.00 99 ILE A C 1
ATOM 799 O O . ILE A 1 99 ? -9.341 -9.909 -25.108 1.00 82.00 99 ILE A O 1
ATOM 803 N N . GLU A 1 100 ? -9.216 -11.921 -24.097 1.00 71.62 100 GLU A N 1
ATOM 804 C CA . GLU A 1 100 ? -8.628 -12.618 -25.239 1.00 71.62 100 GLU A CA 1
ATOM 805 C C . GLU A 1 100 ? -9.689 -12.688 -26.351 1.00 71.62 100 GLU A C 1
ATOM 807 O O . GLU A 1 100 ? -10.701 -13.379 -26.214 1.00 71.62 100 GLU A O 1
ATOM 812 N N . THR A 1 101 ? -9.507 -11.879 -27.398 1.00 58.91 101 THR A N 1
ATOM 813 C CA . THR A 1 101 ? -10.326 -11.870 -28.622 1.00 58.91 101 THR A CA 1
ATOM 814 C C . THR A 1 101 ? -9.892 -12.949 -29.592 1.00 58.91 101 THR A C 1
ATOM 816 O O . THR A 1 101 ? -8.660 -13.057 -29.797 1.00 58.91 101 THR A O 1
#

Nearest PDB structures (foldseek):
  8v48-assembly1_F  TM=7.751E-01  e=5.733E-04  Escherichia coli B185
  6p74-assembly1_A-2  TM=6.992E-01  e=3.986E-02  Thermus scotoductus
  7qv3-assembly1_w  TM=5.776E-01  e=5.524E-02  Bacillus subtilis subsp. subtilis str. 168
  7vuf-assembly2_D  TM=6.455E-01  e=1.377E-01  Thermus thermophilus HB8
  7vuf-assembly1_B  TM=6.497E-01  e=1.569E-01  Thermus thermophilus HB8

Sequence (101 aa):
LFWLASGESAHAYINVSFIVTCIQIVELIMLYELLFKVEPKTLVLIDEPELSLHVGWQVEFIKDLQEITKLADLDILMATHSPDIIQNRWDLTVELKGIET

Secondary structure (DSSP, 8-state):
---------SS---EEEE---SS---HHHHHHHHHHTSPTTEEEEEE-GGGTS-HHHHHHHHHHHHHHHHHHT-EEEEE---HHHHTT-GGG----PPP--

Mean predicted aligned error: 9.38 Å

Radius of gyration: 15.05 Å; Cα contacts (8 Å, |Δi|>4): 111; chains: 1; bounding box: 43×29×42 Å